Protein AF-A0A2E5M8K1-F1 (afdb_monomer)

Mean predicted aligned error: 12.43 Å

Foldseek 3Di:
DVVVVVVVLVVVLVVCCVVCVVAPCVVPSPPDDDDDVRCVVRVVDVDDDDPVVVVVVCVVPDDDDDDDDDDDDDPVVVVVVVVVVVVCVVVVPPVVPPDDDD

Sequence (102 aa):
FISDLEDVHTLFQEFVGTHRPQIDLEQVATGETWYGQRAIDLSLVDQISTSDEYLTRACESADVYRVHWVEHKKPIERLAAKVETSLQRWLGVDIRSWRRPG

Secondary structure (DSSP, 8-state):
-HHHHHHHHHHHHHHHHHH-TTS-HHHHTTS----HHHHHHTTS-S----HHHHHHHHHHHS------------HHHHHHHHHHHHHHHHTT--TT------

Structure (mmCIF, N/CA/C/O backbone):
data_AF-A0A2E5M8K1-F1
#
_entry.id   AF-A0A2E5M8K1-F1
#
loop_
_atom_site.group_PDB
_atom_site.id
_atom_site.type_symbol
_atom_site.label_atom_id
_atom_site.label_alt_id
_atom_site.label_comp_id
_atom_site.label_asym_id
_atom_site.label_entity_id
_atom_site.label_seq_id
_atom_site.pdbx_PDB_ins_code
_atom_site.Cartn_x
_atom_site.Cartn_y
_atom_site.Cartn_z
_atom_site.occupancy
_atom_site.B_iso_or_equiv
_atom_site.auth_seq_id
_atom_site.auth_comp_id
_atom_site.auth_asym_id
_atom_site.auth_atom_id
_atom_site.pdbx_PDB_model_num
ATOM 1 N N . PHE A 1 1 ? 9.418 13.709 23.097 1.00 69.94 1 PHE A N 1
ATOM 2 C CA . PHE A 1 1 ? 9.540 12.254 22.854 1.00 69.94 1 PHE A CA 1
ATOM 3 C C . PHE A 1 1 ? 8.230 11.507 23.074 1.00 69.94 1 PHE A C 1
ATOM 5 O O . PHE A 1 1 ? 7.736 10.969 22.100 1.00 69.94 1 PHE A O 1
ATOM 12 N N . ILE A 1 2 ? 7.643 11.462 24.285 1.00 82.44 2 ILE A N 1
ATOM 13 C CA . ILE A 1 2 ? 6.309 10.834 24.462 1.00 82.44 2 ILE A CA 1
ATOM 14 C C . ILE A 1 2 ? 5.227 11.632 23.711 1.00 82.44 2 ILE A C 1
ATOM 16 O O . ILE A 1 2 ? 4.512 11.044 22.913 1.00 82.44 2 ILE A O 1
ATOM 20 N N . SER A 1 3 ? 5.205 12.963 23.864 1.00 79.25 3 SER A N 1
ATOM 21 C CA . SER A 1 3 ? 4.320 13.859 23.091 1.00 79.25 3 SER A CA 1
ATOM 22 C C . SER A 1 3 ? 4.477 13.658 21.583 1.00 79.25 3 SER A C 1
ATOM 24 O O . SER A 1 3 ? 3.500 13.477 20.878 1.00 79.25 3 SER A O 1
ATOM 26 N N . ASP A 1 4 ? 5.717 13.607 21.092 1.00 87.50 4 ASP A N 1
ATOM 27 C CA . ASP A 1 4 ? 6.002 13.453 19.663 1.00 87.50 4 ASP A CA 1
ATOM 28 C C . ASP A 1 4 ? 5.457 12.119 19.113 1.00 87.50 4 ASP A C 1
ATOM 30 O O . ASP A 1 4 ? 5.056 12.041 17.956 1.00 87.50 4 ASP A O 1
ATOM 34 N N . LEU A 1 5 ? 5.437 11.061 19.933 1.00 88.44 5 LEU A N 1
ATOM 35 C CA . LEU A 1 5 ? 4.872 9.765 19.554 1.00 88.44 5 LEU A CA 1
ATOM 36 C C . LEU A 1 5 ? 3.337 9.809 19.501 1.00 88.44 5 LEU A C 1
ATOM 38 O O . LEU A 1 5 ? 2.748 9.255 18.575 1.00 88.44 5 LEU A O 1
ATOM 42 N N . GLU A 1 6 ? 2.703 10.470 20.470 1.00 87.81 6 GLU A N 1
ATOM 43 C CA . GLU A 1 6 ? 1.248 10.682 20.507 1.00 87.81 6 GLU A CA 1
ATOM 44 C C . GLU A 1 6 ? 0.779 11.550 19.329 1.00 87.81 6 GLU A C 1
ATOM 46 O O . GLU A 1 6 ? -0.222 11.230 18.681 1.00 87.81 6 GLU A O 1
ATOM 51 N N . ASP A 1 7 ? 1.549 12.584 18.984 1.00 92.12 7 ASP A N 1
ATOM 52 C CA . ASP A 1 7 ? 1.292 13.446 17.830 1.00 92.12 7 ASP A CA 1
ATOM 53 C C . ASP A 1 7 ? 1.373 12.648 16.521 1.00 92.12 7 ASP A C 1
ATOM 55 O O . ASP A 1 7 ? 0.471 12.714 15.686 1.00 92.12 7 ASP A O 1
ATOM 59 N N . VAL A 1 8 ? 2.414 11.823 16.347 1.00 91.69 8 VAL A N 1
ATOM 60 C CA . VAL A 1 8 ? 2.548 10.945 15.171 1.00 91.69 8 VAL A CA 1
ATOM 61 C C . VAL A 1 8 ? 1.406 9.932 15.096 1.00 91.69 8 VAL A C 1
ATOM 63 O O . VAL A 1 8 ? 0.896 9.666 14.006 1.00 91.69 8 VAL A O 1
ATOM 66 N N . HIS A 1 9 ? 0.984 9.371 16.230 1.00 90.69 9 HIS A N 1
ATOM 67 C CA . HIS A 1 9 ? -0.134 8.434 16.268 1.00 90.69 9 HIS A CA 1
ATOM 68 C C . HIS A 1 9 ? -1.448 9.103 15.843 1.00 90.69 9 HIS A C 1
ATOM 70 O O . HIS A 1 9 ? -2.1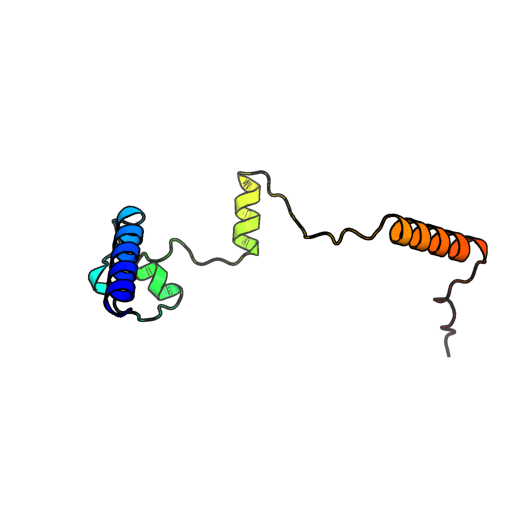80 8.543 15.025 1.00 90.69 9 HIS A O 1
ATOM 76 N N . THR A 1 10 ? -1.700 10.321 16.324 1.00 91.94 10 THR A N 1
ATOM 77 C CA . THR A 1 10 ? -2.872 11.125 15.950 1.00 91.94 10 THR A CA 1
ATOM 78 C C . THR A 1 10 ? -2.868 11.439 14.454 1.00 91.94 10 THR A C 1
ATOM 80 O O . THR A 1 10 ? -3.837 11.134 13.761 1.00 91.94 10 THR A O 1
ATOM 83 N N . LEU A 1 11 ? -1.743 11.930 13.919 1.00 94.50 11 LEU A N 1
ATOM 84 C CA . LEU A 1 11 ? -1.587 12.212 12.487 1.00 94.50 11 LEU A CA 1
ATOM 85 C C . LEU A 1 11 ? -1.815 10.968 11.618 1.00 94.50 11 LEU A C 1
ATOM 87 O O . LEU A 1 11 ? -2.393 11.054 10.534 1.00 94.50 11 LEU A O 1
ATOM 91 N N . PHE A 1 12 ? -1.370 9.798 12.081 1.00 92.94 12 PHE A N 1
ATOM 92 C CA . PHE A 1 12 ? -1.597 8.545 11.370 1.00 92.94 12 PHE A CA 1
ATOM 93 C C . PHE A 1 12 ? -3.082 8.160 11.342 1.00 92.94 12 PHE A C 1
ATOM 95 O O . PHE A 1 12 ? -3.589 7.788 10.283 1.00 92.94 12 PHE A O 1
ATOM 102 N N . GLN A 1 13 ? -3.797 8.280 12.465 1.00 92.56 13 GLN A N 1
ATOM 103 C CA . GLN A 1 13 ? -5.238 8.013 12.507 1.00 92.56 13 GLN A CA 1
ATOM 104 C C . GLN A 1 13 ? -6.021 8.969 11.598 1.00 92.56 13 GLN A C 1
ATOM 106 O O . GLN A 1 13 ? -6.871 8.520 10.828 1.00 92.56 13 GLN A O 1
ATOM 111 N N . GLU A 1 14 ? -5.693 10.263 11.618 1.00 93.75 14 GLU A N 1
ATOM 112 C CA . GLU A 1 14 ? -6.300 11.267 10.736 1.00 93.75 14 GLU A CA 1
ATOM 113 C C . GLU A 1 14 ? -6.058 10.953 9.252 1.00 93.75 14 GLU A C 1
ATOM 115 O O . GLU A 1 14 ? -6.982 11.027 8.435 1.00 93.75 14 GLU A O 1
ATOM 120 N N . PHE A 1 15 ? -4.834 10.548 8.895 1.00 94.88 15 PHE A N 1
ATOM 121 C CA . PHE A 1 15 ? -4.485 10.132 7.536 1.00 94.88 15 PHE A CA 1
ATOM 122 C C . PHE A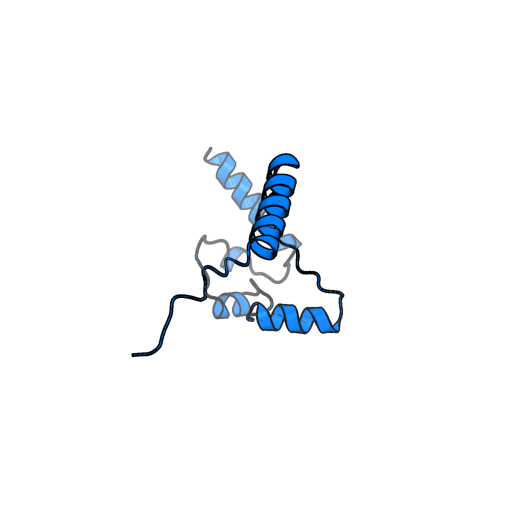 1 15 ? -5.323 8.933 7.075 1.00 94.88 15 PHE A C 1
ATOM 124 O O . PHE A 1 15 ? -5.902 8.960 5.985 1.00 94.88 15 PHE A O 1
ATOM 131 N N . VAL A 1 16 ? -5.431 7.893 7.909 1.00 93.50 16 VAL A N 1
ATOM 132 C CA . VAL A 1 16 ? -6.242 6.709 7.596 1.00 93.50 16 VAL A CA 1
ATOM 133 C C . VAL A 1 16 ? -7.719 7.086 7.466 1.00 93.50 16 VAL A C 1
ATOM 135 O O . VAL A 1 16 ? -8.336 6.730 6.463 1.00 93.50 16 VAL A O 1
ATOM 138 N N . GLY A 1 17 ? -8.273 7.849 8.412 1.00 92.69 17 GLY A N 1
ATOM 139 C CA . GLY A 1 17 ? -9.677 8.273 8.387 1.00 92.69 17 GLY A CA 1
ATOM 140 C C . GLY A 1 17 ? -10.033 9.121 7.166 1.00 92.69 17 GLY A C 1
ATOM 141 O O . GLY A 1 17 ? -11.108 8.961 6.591 1.00 92.69 17 GLY A O 1
ATOM 142 N N . THR A 1 18 ? -9.106 9.965 6.707 1.00 94.69 18 THR A N 1
ATOM 143 C CA . THR A 1 18 ? -9.294 10.797 5.507 1.00 94.69 18 THR A CA 1
ATOM 144 C C . THR A 1 18 ? -9.361 9.958 4.229 1.00 94.69 18 THR A C 1
ATOM 146 O O . THR A 1 18 ? -10.173 10.232 3.346 1.00 94.69 18 THR A O 1
ATOM 149 N N . HIS A 1 19 ? -8.515 8.932 4.108 1.00 94.19 19 HIS A N 1
ATOM 150 C CA . HIS A 1 19 ? -8.434 8.107 2.898 1.00 94.19 19 HIS A CA 1
ATOM 151 C C . HIS A 1 19 ? -9.352 6.877 2.914 1.00 94.19 19 HIS A C 1
ATOM 153 O O . HIS A 1 19 ? -9.612 6.302 1.856 1.00 94.19 19 HIS A O 1
ATOM 159 N N . ARG A 1 20 ? -9.851 6.468 4.086 1.00 93.56 20 ARG A N 1
ATOM 160 C CA . ARG A 1 20 ? -10.752 5.325 4.273 1.00 93.56 20 ARG A CA 1
ATOM 161 C C . ARG A 1 20 ? -11.860 5.663 5.282 1.00 93.56 20 ARG A C 1
ATOM 163 O O . ARG A 1 20 ? -11.878 5.103 6.377 1.00 93.56 20 ARG A O 1
ATOM 170 N N . PRO A 1 21 ? -12.819 6.531 4.917 1.00 92.00 21 PRO A N 1
ATOM 171 C CA . PRO A 1 21 ? -13.881 6.977 5.825 1.00 92.00 21 PRO A CA 1
ATOM 172 C C . PRO A 1 21 ? -14.808 5.847 6.298 1.00 92.00 21 PRO A C 1
ATOM 174 O O . PRO A 1 21 ? -15.529 6.018 7.274 1.00 92.00 21 PRO A O 1
ATOM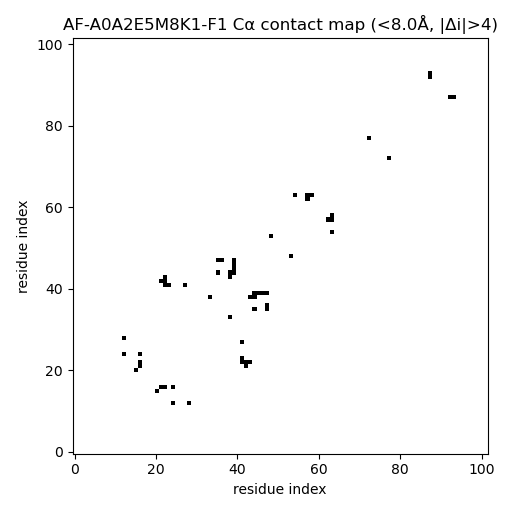 177 N N . GLN A 1 22 ? -14.808 4.696 5.616 1.00 91.31 22 GLN A N 1
ATOM 178 C CA . GLN A 1 22 ? -15.556 3.505 6.024 1.00 91.31 22 GLN A CA 1
ATOM 179 C C . GLN A 1 22 ? -14.917 2.701 7.173 1.00 91.31 22 GLN A C 1
ATOM 181 O O . GLN A 1 22 ? -15.556 1.778 7.671 1.00 91.31 22 GLN A O 1
ATOM 186 N N . ILE A 1 23 ? -13.666 2.982 7.559 1.00 91.38 23 ILE A N 1
ATOM 187 C CA . ILE A 1 23 ? -12.990 2.261 8.647 1.00 91.38 23 ILE A CA 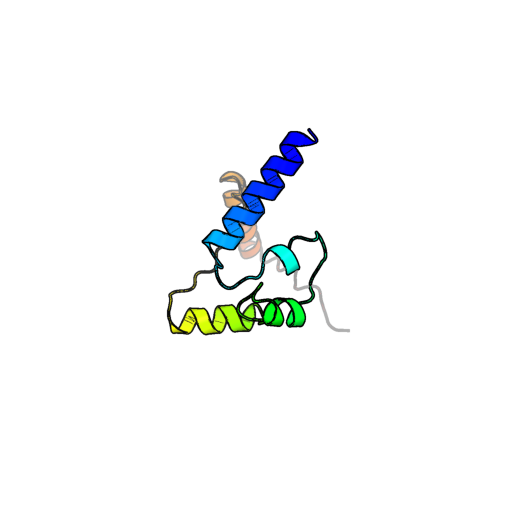1
ATOM 188 C C . ILE A 1 23 ? -13.470 2.778 10.005 1.00 91.38 23 ILE A C 1
ATOM 190 O O . ILE A 1 23 ? -13.475 3.981 10.260 1.00 91.38 23 ILE A O 1
ATOM 194 N N . ASP A 1 24 ? -13.772 1.849 10.910 1.00 91.00 24 ASP A N 1
ATOM 195 C CA . ASP A 1 24 ? -13.930 2.128 12.336 1.00 91.00 24 ASP A CA 1
ATOM 196 C C . ASP A 1 24 ? -12.545 2.261 12.994 1.00 91.00 24 ASP A C 1
ATOM 198 O O . ASP A 1 24 ? -11.900 1.267 13.338 1.00 91.00 24 ASP A O 1
ATOM 202 N N . LEU A 1 25 ? -12.059 3.502 13.114 1.00 90.31 25 LEU A N 1
ATOM 203 C CA . LEU A 1 25 ? -10.740 3.798 13.684 1.00 90.31 25 LEU A CA 1
ATOM 204 C C . LEU A 1 25 ? -10.630 3.389 15.156 1.00 90.31 25 LEU A C 1
ATOM 206 O O . LEU A 1 25 ? -9.574 2.901 15.554 1.00 90.31 25 LEU A O 1
ATOM 210 N N . GLU A 1 26 ? -11.696 3.531 15.946 1.00 88.56 26 GLU A N 1
ATOM 211 C CA . GLU A 1 26 ? -11.686 3.156 17.366 1.00 88.56 26 GLU A CA 1
ATOM 212 C C . GLU A 1 26 ? -11.455 1.651 17.535 1.00 88.56 26 GLU A C 1
ATOM 214 O O . GLU A 1 26 ? -10.736 1.220 18.438 1.00 88.56 26 GLU A O 1
ATOM 219 N N . GLN A 1 27 ? -12.012 0.847 16.626 1.00 89.00 27 G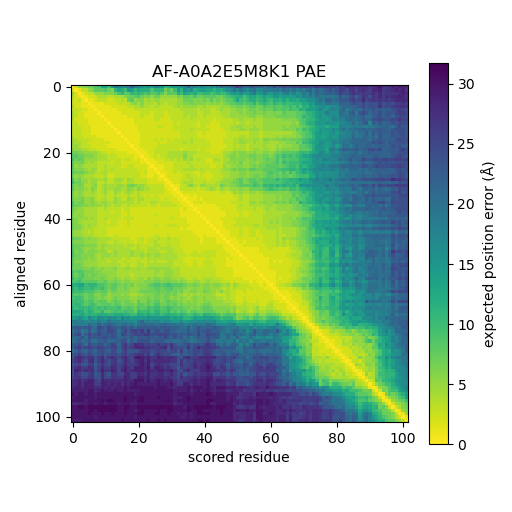LN A N 1
ATOM 220 C CA . GLN A 1 27 ? -11.847 -0.602 16.630 1.00 89.00 27 GLN A CA 1
ATOM 221 C C . GLN A 1 27 ? -10.441 -1.061 16.214 1.00 89.00 27 GLN A C 1
ATOM 223 O O . GLN A 1 27 ? -9.977 -2.098 16.693 1.00 89.00 27 GLN A O 1
ATOM 228 N N . VAL A 1 28 ? -9.768 -0.347 15.305 1.00 90.69 28 VAL A N 1
ATOM 229 C CA . VAL A 1 28 ? -8.525 -0.836 14.673 1.00 90.69 28 VAL A CA 1
ATOM 230 C C . VAL A 1 28 ? -7.252 -0.125 15.136 1.00 90.69 28 VAL A C 1
ATOM 232 O O . VAL A 1 28 ? -6.164 -0.676 14.963 1.00 90.69 28 VAL A O 1
ATOM 235 N N . ALA A 1 29 ? -7.349 1.062 15.744 1.00 88.75 29 ALA A N 1
ATOM 236 C CA . ALA A 1 29 ? -6.206 1.863 16.197 1.00 88.75 29 ALA A CA 1
ATOM 237 C C . ALA A 1 29 ? -5.624 1.403 17.553 1.00 88.75 29 ALA A C 1
ATOM 239 O O . ALA A 1 29 ? -5.104 2.203 18.325 1.00 88.75 29 ALA A O 1
ATOM 240 N N . THR A 1 30 ? -5.682 0.104 17.851 1.00 88.88 30 THR A N 1
ATOM 241 C CA . THR A 1 30 ? -5.242 -0.492 19.127 1.00 88.88 30 THR A CA 1
ATOM 242 C C . THR A 1 30 ? -3.751 -0.850 19.158 1.00 88.88 30 THR A C 1
ATOM 244 O O . THR A 1 30 ? -3.213 -1.189 20.210 1.00 88.88 30 THR A O 1
ATOM 247 N N . GLY A 1 31 ? -3.072 -0.793 18.007 1.00 87.12 31 GLY A N 1
ATOM 248 C CA . GLY A 1 31 ? -1.689 -1.260 17.844 1.00 87.12 31 GLY A CA 1
ATOM 249 C C . GLY A 1 31 ? -1.563 -2.771 17.609 1.00 87.12 31 GLY A C 1
ATOM 250 O O . GLY A 1 31 ? -0.451 -3.296 17.544 1.00 87.12 31 GLY A O 1
ATOM 251 N N . GLU A 1 32 ? -2.684 -3.479 17.466 1.00 91.50 32 GLU A N 1
ATOM 252 C CA . GLU A 1 32 ? -2.713 -4.902 17.132 1.00 91.50 32 GLU A CA 1
ATOM 253 C C . GLU A 1 32 ? -2.377 -5.168 15.656 1.00 91.50 32 GLU A C 1
ATOM 255 O O . GLU A 1 32 ? -2.470 -4.299 14.788 1.00 91.50 32 GLU A O 1
ATOM 260 N N . THR A 1 33 ? -1.980 -6.407 15.356 1.00 93.19 33 THR A N 1
ATOM 261 C CA . THR A 1 33 ? -1.699 -6.851 13.983 1.00 93.19 33 THR A CA 1
ATOM 262 C C . THR A 1 33 ? -2.854 -7.683 13.440 1.00 93.19 33 THR A C 1
ATOM 264 O O . THR A 1 33 ? -3.300 -8.636 14.078 1.00 93.19 33 THR A O 1
ATOM 267 N N . TRP A 1 34 ? -3.288 -7.371 12.219 1.00 93.38 34 TRP A N 1
ATOM 268 C CA . TRP A 1 34 ? -4.387 -8.058 11.545 1.00 93.38 34 TRP A CA 1
ATOM 269 C C . TRP A 1 34 ? -3.875 -8.943 10.404 1.00 93.38 34 TRP A C 1
ATOM 271 O O . TRP A 1 34 ? -3.127 -8.490 9.538 1.00 93.38 34 TRP A O 1
ATOM 281 N N . TYR A 1 35 ? -4.302 -10.208 10.372 1.00 94.75 35 TYR A N 1
ATOM 282 C CA . TYR A 1 35 ? -4.048 -11.097 9.232 1.00 94.75 35 TYR A CA 1
ATOM 283 C C . TYR A 1 35 ? -4.937 -10.737 8.037 1.00 94.75 35 TYR A C 1
ATOM 285 O O . TYR A 1 35 ? -6.028 -10.201 8.216 1.00 94.75 35 TYR A O 1
ATOM 293 N N . GLY A 1 36 ? -4.503 -11.092 6.822 1.00 93.62 36 GLY A N 1
ATOM 294 C CA . GLY A 1 36 ? -5.114 -10.638 5.565 1.00 93.62 36 GLY A CA 1
ATOM 295 C C . GLY A 1 36 ? -6.641 -10.735 5.515 1.00 93.62 36 GLY A C 1
ATOM 296 O O . GLY A 1 36 ? -7.295 -9.737 5.230 1.00 93.62 36 GLY A O 1
ATOM 297 N N . GLN A 1 37 ? -7.224 -11.895 5.843 1.00 95.31 37 GLN A N 1
ATOM 298 C CA . GLN A 1 37 ? -8.685 -12.058 5.804 1.00 95.31 37 GLN A CA 1
ATOM 299 C C . GLN A 1 37 ? -9.394 -11.099 6.768 1.00 95.31 37 GLN A C 1
ATOM 301 O O . GLN A 1 37 ? -10.361 -10.443 6.400 1.00 95.31 37 GLN A O 1
ATOM 306 N N . ARG A 1 38 ? -8.856 -10.954 7.981 1.00 94.50 38 ARG A N 1
ATOM 307 C CA . ARG A 1 38 ? -9.393 -10.046 8.994 1.00 94.50 38 ARG A CA 1
ATOM 308 C C . ARG A 1 38 ? -9.236 -8.582 8.582 1.00 94.50 38 ARG A C 1
ATOM 310 O O . ARG A 1 38 ? -10.106 -7.775 8.879 1.00 94.50 38 ARG A O 1
ATOM 317 N N . ALA A 1 39 ? -8.159 -8.246 7.876 1.00 94.50 39 ALA A N 1
ATOM 318 C CA . ALA A 1 39 ? -7.963 -6.916 7.317 1.00 94.50 39 ALA A CA 1
ATOM 319 C C . ALA A 1 39 ? -8.994 -6.580 6.224 1.00 94.50 39 ALA A C 1
ATOM 321 O O . ALA A 1 39 ? -9.396 -5.423 6.136 1.00 94.50 39 ALA A O 1
ATOM 322 N N . ILE A 1 40 ? -9.467 -7.558 5.439 1.00 95.31 40 ILE A N 1
ATOM 323 C CA . ILE A 1 40 ? -10.616 -7.344 4.541 1.00 95.31 40 ILE A CA 1
ATOM 324 C C . ILE A 1 40 ? -11.882 -7.080 5.356 1.00 95.31 40 ILE A C 1
ATOM 326 O O . ILE A 1 40 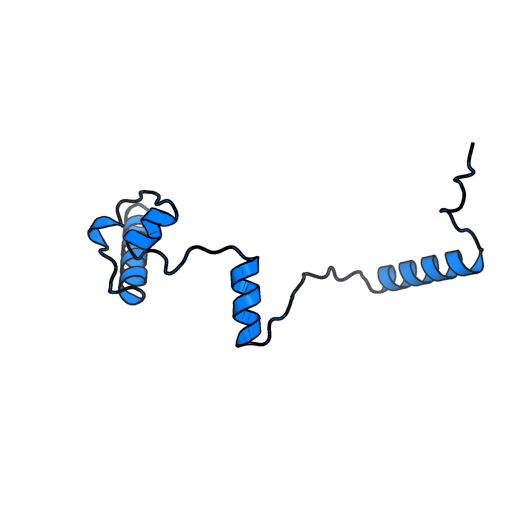? -12.568 -6.095 5.102 1.00 95.31 40 ILE A O 1
ATOM 330 N N . ASP A 1 41 ? -12.177 -7.922 6.351 1.00 93.88 41 ASP A N 1
ATOM 331 C CA . ASP A 1 41 ? -13.406 -7.804 7.150 1.00 93.88 41 ASP A CA 1
ATOM 332 C C . ASP A 1 41 ? -13.507 -6.444 7.870 1.00 93.88 41 ASP A C 1
ATOM 334 O O . ASP A 1 41 ? -14.595 -5.895 8.030 1.00 93.88 41 ASP A O 1
ATOM 338 N N . LEU A 1 42 ? -12.361 -5.885 8.273 1.00 93.50 42 LEU A N 1
ATOM 339 C CA . LEU A 1 42 ? -12.224 -4.576 8.921 1.00 93.50 42 LEU A CA 1
ATOM 340 C C . LEU A 1 42 ? -12.050 -3.411 7.929 1.00 93.50 42 LEU A C 1
ATOM 342 O O . LEU A 1 42 ? -11.778 -2.285 8.339 1.00 93.50 42 LEU A O 1
ATOM 346 N N . SER A 1 43 ? -12.161 -3.662 6.621 1.00 93.19 43 SER A N 1
ATOM 347 C CA . SER A 1 43 ? -11.954 -2.669 5.552 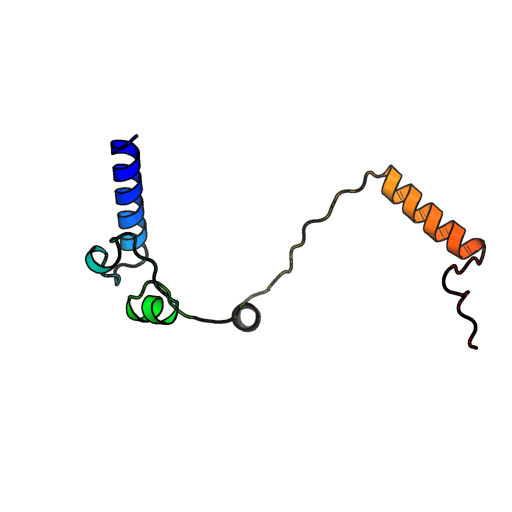1.00 93.19 43 SER A CA 1
ATOM 348 C C . SER A 1 43 ? -10.565 -2.002 5.538 1.00 93.19 43 SER A C 1
ATOM 350 O O . SER A 1 43 ? -10.375 -0.946 4.926 1.00 93.19 43 SER A O 1
ATOM 352 N N . LEU A 1 44 ? -9.568 -2.627 6.173 1.00 92.75 44 LEU A N 1
ATOM 353 C CA . LEU A 1 44 ? -8.174 -2.168 6.222 1.00 92.75 44 LEU A CA 1
ATOM 354 C C . LEU A 1 44 ? -7.446 -2.362 4.886 1.00 92.75 44 LEU A C 1
ATOM 356 O O . LEU A 1 44 ? -6.510 -1.625 4.583 1.00 92.75 44 LEU A O 1
ATOM 360 N N . VAL A 1 45 ? -7.879 -3.337 4.082 1.00 94.31 45 VAL A N 1
ATOM 361 C CA . VAL A 1 45 ? -7.396 -3.583 2.716 1.00 94.31 45 VAL A CA 1
ATOM 362 C C . VAL A 1 45 ? -8.570 -3.894 1.795 1.00 94.31 45 VAL A C 1
ATOM 364 O O . VAL A 1 45 ? -9.602 -4.382 2.243 1.00 94.31 45 VAL A O 1
ATOM 367 N N . ASP A 1 46 ? -8.407 -3.631 0.503 1.00 93.75 46 ASP A N 1
ATOM 368 C CA . ASP A 1 46 ? -9.497 -3.789 -0.472 1.00 93.75 46 ASP A CA 1
ATOM 369 C C . ASP A 1 46 ? -9.546 -5.204 -1.064 1.00 93.75 46 ASP A C 1
ATOM 371 O O . ASP A 1 46 ? -10.606 -5.697 -1.443 1.00 93.75 46 ASP A O 1
ATOM 375 N N . GLN A 1 47 ? -8.392 -5.872 -1.152 1.00 95.19 47 GLN A N 1
ATOM 376 C CA . GLN A 1 47 ? -8.274 -7.213 -1.714 1.00 95.19 47 GLN A CA 1
ATOM 377 C C . GLN A 1 47 ? -7.004 -7.919 -1.224 1.00 95.19 47 GLN A C 1
ATOM 379 O O . GLN A 1 47 ? -5.967 -7.295 -1.005 1.00 95.19 47 GLN A O 1
ATOM 384 N N . ILE A 1 48 ? -7.072 -9.250 -1.140 1.00 95.69 48 ILE A N 1
ATOM 385 C CA . ILE A 1 48 ? -5.913 -10.141 -1.041 1.00 95.69 48 ILE A CA 1
ATOM 386 C C . ILE A 1 48 ? -5.689 -10.763 -2.417 1.00 95.69 48 ILE A C 1
ATOM 388 O O . ILE A 1 48 ? -6.611 -11.322 -3.011 1.00 95.69 48 ILE A O 1
ATOM 392 N N . SER A 1 49 ? -4.472 -10.648 -2.933 1.00 96.31 49 SER A N 1
ATOM 393 C CA . SER A 1 49 ? -4.060 -11.267 -4.194 1.00 96.31 49 SER A CA 1
ATOM 394 C C . SER A 1 49 ? -2.554 -11.485 -4.196 1.00 96.31 49 SER A C 1
ATOM 396 O O . SER A 1 49 ? -1.830 -10.927 -3.366 1.00 96.31 49 SER A O 1
ATOM 398 N N . THR A 1 50 ? -2.082 -12.305 -5.124 1.00 96.56 50 THR A N 1
ATOM 399 C CA . THR A 1 50 ? -0.648 -12.457 -5.374 1.00 96.56 50 THR A CA 1
ATOM 400 C C . THR A 1 50 ? -0.123 -11.322 -6.255 1.00 96.56 50 THR A C 1
ATOM 402 O O . THR A 1 50 ? -0.867 -10.691 -7.008 1.00 96.56 50 THR A O 1
ATOM 405 N N . SER A 1 51 ? 1.186 -11.067 -6.199 1.00 95.44 51 SER A N 1
ATOM 406 C CA . SER A 1 51 ? 1.819 -10.065 -7.067 1.00 95.44 51 SER A CA 1
ATOM 407 C C . SER A 1 51 ? 1.633 -10.380 -8.557 1.00 95.44 51 SER A C 1
ATOM 409 O O . SER A 1 51 ? 1.435 -9.459 -9.345 1.00 95.44 51 SER A O 1
ATOM 411 N N . ASP A 1 52 ? 1.637 -11.662 -8.934 1.00 95.69 52 ASP A N 1
ATOM 412 C CA . ASP A 1 52 ? 1.428 -12.098 -10.319 1.00 95.69 52 ASP A CA 1
ATOM 413 C C . ASP A 1 52 ? 0.010 -11.776 -10.809 1.00 95.69 52 ASP A C 1
ATOM 415 O O . ASP A 1 52 ? -0.159 -11.250 -11.912 1.00 95.69 52 ASP A O 1
ATOM 419 N N . GLU A 1 53 ? -1.012 -12.019 -9.983 1.00 96.69 53 GLU A N 1
ATOM 420 C CA . GLU A 1 53 ? -2.403 -11.661 -10.296 1.00 96.69 53 GLU A CA 1
ATOM 421 C C . GLU A 1 53 ? -2.577 -10.146 -10.438 1.00 96.69 53 GLU A C 1
ATOM 423 O O . GLU A 1 53 ? -3.223 -9.686 -11.381 1.00 96.69 53 GLU A O 1
ATOM 428 N N . TYR A 1 54 ? -1.980 -9.367 -9.529 1.00 95.81 54 TYR A N 1
ATOM 429 C CA . TYR A 1 54 ? -2.039 -7.906 -9.580 1.00 95.81 54 TYR A CA 1
ATOM 430 C C . TYR A 1 54 ? -1.412 -7.355 -10.869 1.00 95.81 54 TYR A C 1
ATOM 432 O O . TYR A 1 54 ? -2.029 -6.542 -11.556 1.00 95.81 54 TYR A O 1
ATOM 440 N N . LEU A 1 55 ? -0.212 -7.824 -11.231 1.00 95.69 55 LEU A N 1
ATOM 441 C CA . LEU A 1 55 ? 0.476 -7.392 -12.450 1.00 95.69 55 LEU A CA 1
ATOM 442 C C . LEU A 1 55 ? -0.276 -7.819 -13.712 1.00 95.69 55 LEU A C 1
ATOM 444 O O . LEU A 1 55 ? -0.407 -7.020 -14.636 1.00 95.69 55 LEU A O 1
ATOM 448 N N . THR A 1 56 ? -0.799 -9.048 -13.740 1.00 96.12 56 THR A N 1
ATOM 449 C CA . THR A 1 56 ? -1.575 -9.557 -14.880 1.00 96.12 56 THR A CA 1
ATOM 450 C C . THR A 1 56 ? -2.807 -8.692 -15.126 1.00 96.12 56 THR A C 1
ATOM 452 O O . THR A 1 56 ? -3.032 -8.273 -16.256 1.00 96.12 56 THR A O 1
ATOM 455 N N . ARG A 1 57 ? -3.549 -8.340 -14.066 1.00 95.81 57 ARG A N 1
ATOM 456 C CA . ARG A 1 57 ? -4.716 -7.452 -14.163 1.00 95.81 57 ARG A CA 1
ATOM 457 C C . ARG A 1 57 ? -4.333 -6.034 -14.584 1.00 95.81 57 ARG A C 1
ATOM 459 O O . ARG A 1 57 ? -5.017 -5.431 -15.399 1.00 95.81 57 ARG A O 1
ATOM 466 N N . ALA A 1 58 ? -3.232 -5.495 -14.060 1.00 95.94 58 ALA A N 1
ATOM 467 C CA . ALA A 1 58 ? -2.768 -4.160 -14.432 1.00 95.94 58 ALA A CA 1
ATOM 468 C C . ALA A 1 58 ? -2.440 -4.054 -15.935 1.00 95.94 58 ALA A C 1
ATOM 470 O O . ALA A 1 58 ? -2.761 -3.040 -16.553 1.00 95.94 58 ALA A O 1
ATOM 471 N N . CYS A 1 59 ? -1.876 -5.112 -16.531 1.00 96.69 59 CYS A N 1
ATOM 472 C CA . CYS A 1 59 ? -1.593 -5.186 -17.968 1.00 96.69 59 CYS A CA 1
ATOM 473 C C . CYS A 1 59 ? -2.850 -5.131 -18.858 1.00 96.69 59 CYS A C 1
ATOM 475 O O . CYS A 1 59 ? -2.727 -4.842 -20.045 1.00 96.69 59 CYS A O 1
ATOM 477 N N . GLU A 1 60 ? -4.046 -5.414 -18.328 1.00 96.81 60 GLU A N 1
ATOM 478 C CA . GLU A 1 60 ? -5.299 -5.347 -19.098 1.00 96.81 60 GLU A CA 1
ATOM 479 C C . GLU A 1 60 ? -5.736 -3.900 -19.367 1.00 96.81 60 GLU A C 1
ATOM 481 O O . GLU A 1 60 ? -6.405 -3.632 -20.364 1.00 96.81 60 GLU A O 1
ATOM 486 N N . SER A 1 61 ? -5.363 -2.964 -18.487 1.00 96.88 61 SER A N 1
ATOM 487 C CA . SER A 1 61 ? -5.827 -1.572 -18.532 1.00 96.88 61 SER A CA 1
ATOM 488 C C . SER A 1 61 ? -4.713 -0.526 -18.618 1.00 96.88 61 SER A C 1
ATOM 490 O O . SER A 1 61 ? -5.016 0.660 -18.739 1.00 96.88 61 SER A O 1
ATOM 492 N N . ALA A 1 62 ? -3.442 -0.921 -18.511 1.00 97.12 62 ALA A N 1
ATOM 493 C CA . ALA A 1 62 ? -2.311 0.000 -18.488 1.00 97.12 62 ALA A CA 1
ATOM 494 C C . ALA A 1 62 ? -1.028 -0.619 -19.064 1.00 97.12 62 ALA A C 1
ATOM 496 O O . ALA A 1 62 ? -0.817 -1.830 -19.006 1.00 97.12 62 ALA A O 1
ATOM 497 N N . ASP A 1 63 ? -0.127 0.239 -19.548 1.00 96.00 63 ASP A N 1
ATOM 498 C CA . ASP A 1 63 ? 1.228 -0.166 -19.920 1.00 96.00 63 ASP A CA 1
ATOM 499 C C . ASP A 1 63 ? 2.072 -0.422 -18.662 1.00 96.00 63 ASP A C 1
ATOM 501 O O . ASP A 1 63 ? 2.331 0.486 -17.866 1.00 96.00 63 ASP A O 1
ATOM 505 N N . VAL A 1 64 ? 2.539 -1.660 -18.488 1.00 95.19 64 VAL A N 1
ATOM 506 C CA . VAL A 1 64 ? 3.332 -2.075 -17.323 1.00 95.19 64 VAL A CA 1
ATOM 507 C C . VAL A 1 64 ? 4.805 -2.231 -17.704 1.00 95.19 64 VAL A C 1
ATOM 509 O O . VAL A 1 64 ? 5.167 -3.057 -18.542 1.00 95.19 64 VAL A O 1
ATOM 512 N N . TYR A 1 65 ? 5.681 -1.468 -17.045 1.00 95.00 65 TYR A N 1
ATOM 513 C CA . TYR A 1 65 ? 7.121 -1.458 -17.318 1.00 95.00 65 TYR A CA 1
ATOM 514 C C . TYR A 1 65 ? 7.923 -2.091 -16.179 1.00 95.00 65 TYR A C 1
ATOM 516 O O . TYR A 1 65 ? 7.752 -1.753 -15.008 1.00 95.00 65 TYR A O 1
ATOM 524 N N . ARG A 1 66 ? 8.874 -2.969 -16.523 1.00 93.00 66 ARG A N 1
ATOM 525 C CA . ARG A 1 66 ? 9.855 -3.499 -15.567 1.00 93.00 66 ARG A CA 1
ATOM 526 C C . ARG A 1 66 ? 11.062 -2.571 -15.487 1.00 93.00 66 ARG A C 1
ATOM 528 O O . ARG A 1 66 ? 11.866 -2.512 -16.416 1.00 93.00 66 ARG A O 1
ATOM 535 N N . VAL A 1 67 ? 11.240 -1.930 -14.340 1.00 94.19 67 VAL A N 1
ATOM 536 C CA . VAL A 1 67 ? 12.469 -1.201 -14.012 1.00 94.19 67 VAL A CA 1
ATOM 537 C C . VAL A 1 67 ? 13.377 -2.116 -13.197 1.00 94.19 67 VAL A C 1
ATOM 539 O O . VAL A 1 67 ? 12.920 -2.844 -12.320 1.00 94.19 67 VAL A O 1
ATOM 542 N N . HIS A 1 68 ? 14.669 -2.101 -13.499 1.00 92.25 68 HIS A N 1
ATOM 543 C CA . HIS A 1 68 ? 15.679 -2.765 -12.688 1.00 92.25 68 HIS A CA 1
ATOM 544 C C . HIS A 1 68 ? 16.839 -1.807 -12.470 1.00 92.25 68 HIS A C 1
ATOM 546 O O . HIS A 1 68 ? 17.166 -0.994 -13.337 1.00 92.25 68 HIS A O 1
ATOM 552 N N . TRP A 1 69 ? 17.446 -1.895 -11.292 1.00 93.56 69 TRP A N 1
ATOM 553 C CA . TRP A 1 69 ? 18.654 -1.145 -11.009 1.00 93.56 69 TRP A CA 1
ATOM 554 C C . TRP A 1 69 ? 19.800 -1.684 -11.870 1.00 93.56 69 TRP A C 1
ATOM 556 O O . TRP A 1 69 ? 19.988 -2.897 -11.982 1.00 93.56 69 TRP A O 1
ATOM 566 N N . VAL A 1 70 ? 20.556 -0.777 -12.486 1.00 87.50 70 VAL A N 1
ATOM 567 C CA . VAL A 1 70 ? 21.723 -1.111 -13.304 1.00 87.50 70 VAL A CA 1
ATOM 568 C C . VAL A 1 70 ? 22.944 -0.471 -12.672 1.00 87.50 70 VAL A C 1
ATOM 570 O O . VAL A 1 70 ? 23.019 0.750 -12.534 1.00 87.50 70 VAL A O 1
ATOM 573 N N . GLU A 1 71 ? 23.931 -1.295 -12.333 1.00 85.31 71 GLU A N 1
ATOM 574 C CA . GLU A 1 71 ? 25.224 -0.788 -11.902 1.00 85.31 71 GLU A CA 1
ATOM 575 C C . GLU A 1 71 ? 25.946 -0.128 -13.078 1.00 85.31 71 GLU A C 1
ATOM 577 O O . GLU A 1 71 ? 26.244 -0.757 -14.103 1.00 85.31 71 GLU A O 1
ATOM 582 N N . HIS A 1 72 ? 26.263 1.154 -12.929 1.00 78.94 72 HIS A N 1
ATOM 583 C CA . HIS A 1 72 ? 27.051 1.875 -13.915 1.00 78.94 72 HIS A CA 1
ATOM 584 C C . HIS A 1 72 ? 28.525 1.476 -13.795 1.00 78.94 72 HIS A C 1
ATOM 586 O O . HIS A 1 72 ? 29.303 2.112 -13.090 1.00 78.94 72 HIS A O 1
ATOM 592 N N . LYS A 1 73 ? 28.922 0.436 -14.536 1.00 77.44 73 LYS A N 1
ATOM 593 C CA . LYS A 1 73 ? 30.340 0.093 -14.715 1.00 77.44 73 LYS A CA 1
ATOM 594 C C . LYS A 1 73 ? 31.094 1.276 -15.307 1.00 77.44 73 LYS A C 1
ATOM 596 O O . LYS A 1 73 ? 30.609 1.916 -16.252 1.00 77.44 73 LYS A O 1
ATOM 601 N N . LYS A 1 74 ? 32.305 1.536 -14.809 1.00 82.75 74 LYS A N 1
ATOM 602 C CA . LYS A 1 74 ? 33.146 2.609 -15.352 1.00 82.75 74 LYS A CA 1
ATOM 603 C C . LYS A 1 74 ? 33.366 2.365 -16.852 1.00 82.75 74 LYS A C 1
ATOM 605 O O . LYS A 1 74 ? 33.481 1.211 -17.274 1.00 82.75 74 LYS A O 1
ATOM 610 N N . PRO A 1 75 ? 33.469 3.413 -17.690 1.00 77.06 75 PRO A N 1
ATOM 611 C CA . PRO A 1 75 ? 33.701 3.245 -19.127 1.00 77.06 75 PRO A CA 1
ATOM 612 C C . PRO A 1 75 ? 34.894 2.329 -19.446 1.00 77.06 75 PRO A C 1
ATOM 614 O O . PRO A 1 75 ? 34.837 1.555 -20.401 1.00 77.06 75 PRO A O 1
ATOM 617 N N . ILE A 1 76 ? 35.929 2.359 -18.599 1.00 81.38 76 ILE A N 1
ATOM 618 C CA . ILE A 1 76 ? 37.119 1.513 -18.722 1.00 81.38 76 ILE A CA 1
ATOM 619 C C . ILE A 1 76 ? 36.835 0.028 -18.453 1.00 81.38 76 ILE A C 1
ATOM 621 O O . ILE A 1 76 ? 37.351 -0.829 -19.161 1.00 81.38 76 ILE A O 1
ATOM 625 N N . GLU A 1 77 ? 35.941 -0.287 -17.515 1.00 77.69 77 GLU A N 1
ATOM 626 C CA . GLU A 1 77 ? 35.504 -1.658 -17.219 1.00 77.69 77 GLU A CA 1
ATOM 627 C C . GLU A 1 77 ? 34.619 -2.202 -18.347 1.00 77.69 77 GLU A C 1
ATOM 629 O O . GLU A 1 77 ? 34.723 -3.367 -18.726 1.00 77.69 77 GLU A O 1
ATOM 634 N N . ARG A 1 78 ? 33.784 -1.342 -18.953 1.00 76.31 78 ARG A N 1
ATOM 635 C CA . ARG A 1 78 ? 32.991 -1.695 -20.144 1.00 76.31 78 ARG A CA 1
ATOM 636 C C . ARG A 1 78 ? 33.877 -1.971 -21.360 1.00 76.31 78 ARG A C 1
ATOM 638 O O . ARG A 1 78 ? 33.537 -2.838 -22.163 1.00 76.31 78 ARG A O 1
ATOM 645 N N . LEU A 1 79 ? 34.978 -1.232 -21.514 1.00 79.75 79 LEU A N 1
ATOM 646 C CA . LEU A 1 79 ? 35.952 -1.445 -22.585 1.00 79.75 79 LEU A CA 1
ATOM 647 C C . LEU A 1 79 ? 36.756 -2.729 -22.353 1.00 79.75 79 LEU A C 1
ATOM 649 O O . LEU A 1 79 ? 36.839 -3.550 -23.262 1.00 79.75 79 LEU A O 1
ATOM 653 N N . ALA A 1 80 ? 37.268 -2.939 -21.138 1.00 80.00 80 ALA A N 1
ATOM 654 C CA . ALA A 1 80 ? 38.000 -4.148 -20.764 1.00 80.00 80 ALA A CA 1
ATOM 655 C C . ALA A 1 80 ? 37.163 -5.418 -20.995 1.00 80.00 80 ALA A C 1
ATOM 657 O O . ALA A 1 80 ? 37.623 -6.330 -21.675 1.00 80.00 80 ALA A O 1
ATOM 658 N N . ALA A 1 81 ? 35.896 -5.429 -20.560 1.00 76.44 81 ALA A N 1
ATOM 659 C CA . ALA A 1 81 ? 34.989 -6.562 -20.772 1.00 76.44 81 ALA A CA 1
ATOM 660 C C . ALA A 1 81 ? 34.724 -6.857 -22.266 1.00 76.44 81 ALA A C 1
ATOM 662 O O . ALA A 1 81 ? 34.589 -8.013 -22.677 1.00 76.44 81 ALA A O 1
ATOM 663 N N . LYS A 1 82 ? 34.663 -5.819 -23.114 1.00 78.06 82 LYS A N 1
ATOM 664 C CA . LYS A 1 82 ? 34.509 -5.978 -24.573 1.00 78.06 82 LYS A CA 1
ATOM 665 C C . LYS A 1 82 ? 35.773 -6.527 -25.235 1.00 78.06 82 LYS A C 1
ATOM 667 O O . LYS A 1 82 ? 35.666 -7.345 -26.150 1.00 78.06 82 LYS A O 1
ATOM 672 N N . VAL A 1 83 ? 36.949 -6.088 -24.786 1.00 80.94 83 VAL A N 1
ATOM 673 C CA . VAL A 1 83 ? 38.247 -6.584 -25.268 1.00 80.94 83 VAL A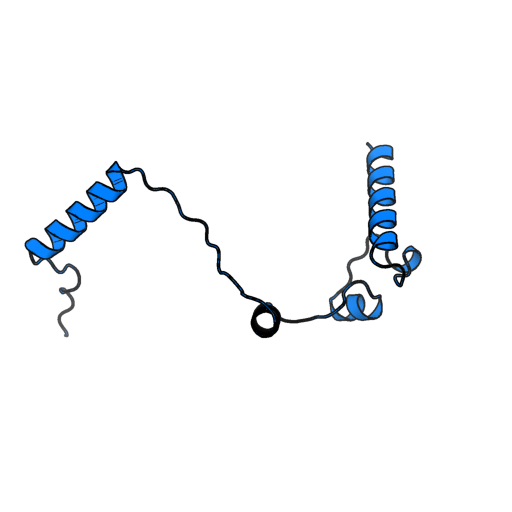 CA 1
ATOM 674 C C . VAL A 1 83 ? 38.442 -8.045 -24.868 1.00 80.94 83 VAL A C 1
ATOM 676 O O . VAL A 1 83 ? 38.781 -8.856 -25.723 1.00 80.94 83 VAL A O 1
ATOM 679 N N . GLU A 1 84 ? 38.122 -8.406 -23.625 1.00 73.00 84 GLU A N 1
ATOM 680 C CA . GLU A 1 84 ? 38.154 -9.787 -23.126 1.00 73.00 84 GLU A CA 1
ATOM 681 C C . GLU A 1 84 ? 37.261 -10.717 -23.964 1.00 73.00 84 GLU A C 1
ATOM 683 O O . GLU A 1 84 ? 37.726 -11.733 -24.479 1.00 73.00 84 GLU A O 1
ATOM 688 N N . THR A 1 85 ? 36.013 -10.310 -24.221 1.00 72.69 85 THR A N 1
ATOM 689 C CA . THR A 1 85 ? 35.067 -11.088 -25.046 1.00 72.69 85 THR A CA 1
ATOM 690 C C . THR A 1 85 ? 35.559 -11.255 -26.495 1.00 72.69 85 THR A C 1
ATOM 692 O O . THR A 1 85 ? 35.314 -12.279 -27.137 1.00 72.69 85 THR A O 1
ATOM 695 N N . SER A 1 86 ? 36.259 -10.251 -27.032 1.00 75.31 86 SER A N 1
ATOM 696 C CA . SER A 1 86 ? 36.775 -10.262 -28.409 1.00 75.31 86 SER A CA 1
ATOM 697 C C . SER A 1 86 ? 38.038 -11.119 -28.544 1.00 75.31 86 SER A C 1
ATOM 699 O O . SER A 1 86 ? 38.166 -11.874 -29.507 1.00 75.31 86 SER A O 1
ATOM 701 N N . LEU A 1 87 ? 38.934 -11.066 -27.554 1.00 74.56 87 LEU A N 1
ATOM 702 C CA . LEU A 1 87 ? 40.120 -11.921 -27.471 1.00 74.56 87 LEU A CA 1
ATOM 703 C C . LEU A 1 87 ? 39.739 -13.390 -27.273 1.00 74.56 87 LEU A C 1
ATOM 705 O O . LEU A 1 87 ? 40.304 -14.257 -27.935 1.00 74.56 87 LEU A O 1
ATOM 709 N N . GLN A 1 88 ? 38.734 -13.672 -26.439 1.00 67.19 88 GLN A N 1
ATOM 710 C CA . GLN A 1 88 ? 38.228 -15.028 -26.231 1.00 67.19 88 GLN A CA 1
ATOM 711 C C . GLN A 1 88 ? 37.653 -15.637 -27.521 1.00 67.19 88 GLN A C 1
ATOM 713 O O . GLN A 1 88 ? 37.884 -16.810 -27.808 1.00 67.19 88 GLN A O 1
ATOM 718 N N . ARG A 1 89 ? 36.953 -14.836 -28.340 1.00 68.25 89 ARG A N 1
ATOM 719 C CA . ARG A 1 89 ? 36.452 -15.266 -29.659 1.00 68.25 89 ARG A CA 1
ATOM 720 C C . ARG A 1 89 ? 37.562 -15.484 -30.688 1.00 68.25 89 ARG A C 1
ATOM 722 O O . ARG A 1 89 ? 37.428 -16.378 -31.516 1.00 68.25 89 ARG A O 1
ATOM 729 N N . TRP A 1 90 ? 38.627 -14.683 -30.658 1.00 65.25 90 TRP A N 1
ATOM 730 C CA . TRP A 1 90 ? 39.722 -14.761 -31.632 1.00 65.25 90 TRP A CA 1
ATOM 731 C C . TRP A 1 90 ? 40.730 -15.874 -31.320 1.00 65.25 90 TRP A C 1
ATOM 733 O O . TRP A 1 90 ? 41.197 -16.551 -32.231 1.00 65.25 90 TRP A O 1
ATOM 743 N N . LEU A 1 91 ? 41.021 -16.117 -30.039 1.00 74.31 91 LEU A N 1
ATOM 744 C CA . LEU A 1 91 ? 41.936 -17.178 -29.608 1.00 74.31 91 LEU A CA 1
ATOM 745 C C . LEU A 1 91 ? 41.303 -18.581 -29.639 1.00 74.31 91 LEU A C 1
ATOM 747 O O . LEU A 1 91 ? 41.991 -19.556 -29.353 1.00 74.31 91 LEU A O 1
ATOM 751 N N . GLY A 1 92 ? 40.008 -18.708 -29.959 1.00 64.75 92 GLY A N 1
ATOM 752 C CA . GLY A 1 92 ? 39.316 -20.002 -30.037 1.00 64.75 92 GLY A CA 1
ATOM 753 C C . GLY A 1 92 ? 39.289 -20.787 -28.718 1.00 64.75 92 GLY A C 1
ATOM 754 O O . GLY A 1 92 ? 38.967 -21.974 -28.718 1.00 64.75 92 GLY A O 1
ATOM 755 N N . VAL A 1 93 ? 39.629 -20.150 -27.591 1.00 62.47 93 VAL A N 1
ATOM 756 C CA . VAL A 1 93 ? 39.655 -20.790 -26.273 1.00 62.47 93 VAL A CA 1
ATOM 757 C C . VAL A 1 93 ? 38.234 -20.802 -25.716 1.00 62.47 93 VAL A C 1
ATOM 759 O O . VAL A 1 93 ? 37.825 -19.952 -24.922 1.00 62.47 93 VAL A O 1
ATOM 762 N N . ASP A 1 94 ? 37.458 -21.787 -26.156 1.00 62.9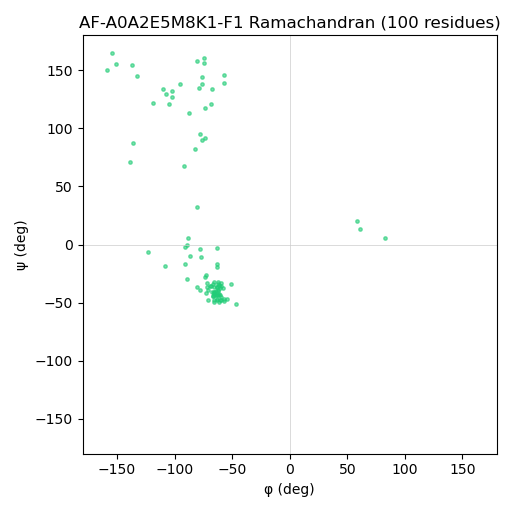4 94 ASP A N 1
ATOM 763 C CA . ASP A 1 94 ? 36.224 -22.165 -25.486 1.00 62.94 94 ASP A CA 1
ATOM 764 C C . ASP A 1 94 ? 36.564 -22.905 -24.182 1.00 62.94 94 ASP A C 1
ATOM 766 O O . ASP A 1 94 ? 36.737 -24.128 -24.160 1.00 62.94 94 ASP A O 1
ATOM 770 N N . ILE A 1 95 ? 36.657 -22.162 -23.074 1.00 59.22 95 ILE A N 1
ATOM 771 C CA . ILE A 1 95 ? 36.849 -22.729 -21.728 1.00 59.22 95 ILE A CA 1
ATOM 772 C C . ILE A 1 95 ? 35.676 -23.622 -21.272 1.00 59.22 95 ILE A C 1
ATOM 774 O O . ILE A 1 95 ? 35.756 -24.213 -20.198 1.00 59.22 95 ILE A O 1
ATOM 778 N N . ARG A 1 96 ? 34.595 -23.766 -22.060 1.00 57.75 96 ARG A N 1
ATOM 779 C CA . ARG A 1 96 ? 33.522 -24.743 -21.802 1.00 57.75 96 ARG A CA 1
ATOM 780 C C . ARG A 1 96 ? 33.734 -26.100 -22.477 1.00 57.75 96 ARG A C 1
ATOM 782 O O . ARG A 1 96 ? 32.938 -27.004 -22.242 1.00 57.75 96 ARG A O 1
ATOM 789 N N . SER A 1 97 ? 34.796 -26.289 -23.259 1.00 58.78 97 SER A N 1
ATOM 790 C CA . SER A 1 97 ? 34.990 -27.527 -24.031 1.00 58.78 97 SER A CA 1
ATOM 791 C C . SER A 1 97 ? 35.751 -28.657 -23.311 1.00 58.78 97 SER A C 1
ATOM 793 O O . SER A 1 97 ? 35.857 -29.755 -23.859 1.00 58.78 97 SER A O 1
ATOM 795 N N . TRP A 1 98 ? 36.201 -28.485 -22.058 1.00 55.66 98 TRP A N 1
ATOM 796 C CA . TRP A 1 98 ? 36.733 -29.601 -21.252 1.00 55.66 98 TRP A CA 1
ATOM 797 C C . TRP A 1 98 ? 35.650 -30.274 -20.398 1.00 55.66 98 TRP A C 1
ATOM 799 O O . TRP A 1 98 ? 35.654 -30.251 -19.171 1.00 55.66 98 TRP A O 1
ATOM 809 N N . ARG A 1 99 ? 34.713 -30.931 -21.082 1.00 58.03 99 ARG A N 1
ATOM 810 C CA . ARG A 1 99 ? 33.979 -32.076 -20.534 1.00 58.03 99 ARG A CA 1
ATOM 811 C C . ARG A 1 99 ? 33.915 -33.132 -21.629 1.00 58.03 99 ARG A C 1
ATOM 813 O O . ARG A 1 99 ? 32.999 -33.140 -22.446 1.00 58.03 99 ARG A O 1
ATOM 820 N N . ARG A 1 100 ? 34.940 -33.987 -21.694 1.00 45.06 100 ARG A N 1
ATOM 821 C CA . ARG A 1 100 ? 34.839 -35.222 -22.477 1.00 45.06 100 ARG A CA 1
ATOM 822 C C . ARG A 1 100 ? 33.989 -36.240 -21.710 1.00 45.06 100 ARG A C 1
ATOM 824 O O . ARG A 1 100 ? 34.066 -36.267 -20.482 1.00 45.06 100 ARG A O 1
ATOM 831 N N . PRO A 1 101 ? 33.191 -37.048 -22.424 1.00 55.22 101 PRO A N 1
ATOM 832 C CA . PRO A 1 101 ? 32.428 -38.133 -21.841 1.00 55.22 101 PRO A CA 1
ATOM 833 C C . PRO A 1 101 ? 33.353 -39.313 -21.531 1.00 55.22 101 PRO A C 1
ATOM 835 O O . PRO A 1 101 ? 34.224 -39.666 -22.330 1.00 55.22 101 PRO A O 1
ATOM 838 N N . GLY A 1 102 ? 33.123 -39.894 -20.363 1.00 47.16 102 GLY A N 1
ATOM 839 C CA . GLY A 1 102 ? 33.637 -41.159 -19.865 1.00 47.16 102 GLY A CA 1
ATOM 840 C C . GLY A 1 102 ? 32.791 -41.511 -18.660 1.00 47.16 102 GLY A C 1
ATOM 841 O O . GLY A 1 102 ? 32.863 -40.730 -17.687 1.00 47.16 102 GLY A O 1
#

Solvent-accessible surface area (backbone atoms only — not comparable to full-atom values): 6697 Å² total; per-residue (Å²): 106,72,66,58,50,53,51,52,52,50,54,49,51,52,52,48,44,73,78,39,73,88,43,61,56,87,80,61,74,76,81,71,85,73,55,72,72,57,25,43,80,57,60,75,41,94,77,89,80,53,72,66,58,53,52,58,57,46,53,76,80,44,93,80,79,90,84,75,92,74,83,83,67,52,72,66,57,55,48,50,54,51,50,51,57,49,50,41,64,71,70,66,62,61,88,79,69,87,69,79,92,129

pLDDT: mean 85.4, std 12.68, range [45.06, 97.12]

Radius of gyration: 27.62 Å; Cα contacts (8 Å, |Δi|>4): 30; chains: 1; bounding box: 58×55×56 Å